Protein AF-A0A9D9M8F9-F1 (afdb_monomer_lite)

Radius of gyration: 22.2 Å; chains: 1; bounding box: 36×21×70 Å

Secondary structure (DSSP, 8-state):
---------HHHHHHHHHHHHHHHHHHHHHHHHHHHTPPTTSS--PPPTTT-GGGS--

pLDDT: mean 80.87, std 14.24, range [47.62, 97.75]

Structure (mmCIF, N/CA/C/O backbone):
data_AF-A0A9D9M8F9-F1
#
_entry.id   AF-A0A9D9M8F9-F1
#
loop_
_atom_site.group_PDB
_atom_site.id
_atom_site.type_symbol
_atom_site.label_atom_id
_atom_site.label_alt_id
_atom_site.label_comp_id
_atom_site.label_asym_id
_atom_site.label_entity_id
_atom_site.label_seq_id
_atom_site.pdbx_PDB_ins_code
_atom_site.Cartn_x
_atom_site.Cartn_y
_atom_site.Cartn_z
_atom_site.occupancy
_atom_site.B_iso_or_equiv
_atom_site.auth_seq_id
_atom_site.auth_comp_id
_atom_site.auth_asym_id
_atom_site.auth_atom_id
_atom_site.pdbx_PDB_model_num
ATOM 1 N N . MET A 1 1 ? 11.404 -18.372 -38.843 1.00 54.19 1 MET A N 1
ATOM 2 C CA . MET A 1 1 ? 11.111 -17.164 -38.043 1.00 54.19 1 MET A CA 1
ATOM 3 C C . MET A 1 1 ? 11.872 -17.278 -36.737 1.00 54.19 1 MET A C 1
ATOM 5 O O . MET A 1 1 ? 11.528 -18.118 -35.919 1.00 54.19 1 MET A O 1
ATOM 9 N N . THR A 1 2 ? 12.957 -16.529 -36.576 1.00 62.53 2 THR A N 1
ATOM 10 C CA . THR A 1 2 ? 13.701 -16.455 -35.314 1.00 62.53 2 THR A CA 1
ATOM 11 C C . THR A 1 2 ? 12.965 -15.500 -34.381 1.00 62.53 2 THR A C 1
ATOM 13 O O . THR A 1 2 ? 12.941 -14.298 -34.628 1.00 62.53 2 THR A O 1
ATOM 16 N N . HIS A 1 3 ? 12.316 -16.036 -33.348 1.00 64.25 3 HIS A N 1
ATOM 17 C CA . HIS A 1 3 ? 11.729 -15.227 -32.283 1.00 64.25 3 HIS A CA 1
ATOM 18 C C . HIS A 1 3 ? 12.867 -14.652 -31.438 1.00 64.25 3 HIS A C 1
ATOM 20 O O . HIS A 1 3 ? 13.592 -15.396 -30.778 1.00 64.25 3 HIS A O 1
ATOM 26 N N . THR A 1 4 ? 13.051 -13.336 -31.469 1.00 73.06 4 THR A N 1
ATOM 27 C CA . THR A 1 4 ? 13.978 -12.657 -30.564 1.00 73.06 4 THR A CA 1
ATOM 28 C C . THR A 1 4 ? 13.409 -12.744 -29.149 1.00 73.06 4 THR A C 1
ATOM 30 O O . THR A 1 4 ? 12.269 -12.340 -28.916 1.00 73.06 4 THR A O 1
ATOM 33 N N . ALA A 1 5 ? 14.176 -13.294 -28.207 1.00 76.31 5 ALA A N 1
ATOM 34 C CA . ALA A 1 5 ? 13.780 -13.318 -26.805 1.00 76.31 5 ALA A CA 1
ATOM 35 C C . ALA A 1 5 ? 13.716 -11.876 -26.284 1.00 76.31 5 ALA A C 1
ATOM 37 O O . ALA A 1 5 ? 14.685 -11.124 -26.389 1.00 76.31 5 ALA A O 1
ATOM 38 N N . TRP A 1 6 ? 12.562 -11.475 -25.757 1.00 78.88 6 TRP A N 1
ATOM 39 C CA . TRP A 1 6 ? 12.405 -10.160 -25.155 1.00 78.88 6 TRP A CA 1
ATOM 40 C C . TRP A 1 6 ? 13.182 -10.113 -23.835 1.00 78.88 6 TRP A C 1
ATOM 42 O O . TRP A 1 6 ? 12.869 -10.844 -22.898 1.00 78.88 6 TRP A O 1
ATOM 52 N N . THR A 1 7 ? 14.208 -9.265 -23.774 1.00 81.38 7 THR A N 1
ATOM 53 C CA . THR A 1 7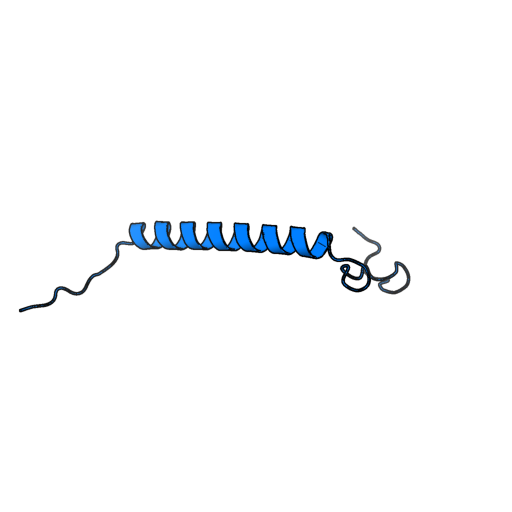 ? 15.015 -9.038 -22.571 1.00 81.38 7 THR A CA 1
ATOM 54 C C . THR A 1 7 ? 14.713 -7.646 -22.018 1.00 81.38 7 THR A C 1
ATOM 56 O O . THR A 1 7 ? 15.206 -6.655 -22.571 1.00 81.38 7 THR A O 1
ATOM 59 N N . PRO A 1 8 ? 13.888 -7.528 -20.965 1.00 78.81 8 PRO A N 1
ATOM 60 C CA . PRO A 1 8 ? 13.582 -6.236 -20.374 1.00 78.81 8 PRO A CA 1
ATOM 61 C C . PRO A 1 8 ? 14.840 -5.568 -19.820 1.00 78.81 8 PRO A C 1
AT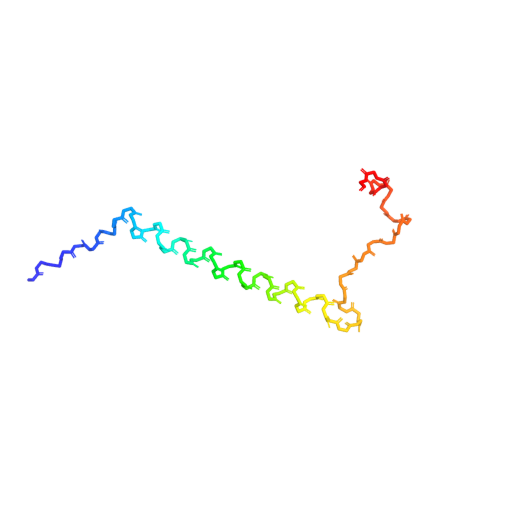OM 63 O O . PRO A 1 8 ? 15.670 -6.199 -19.167 1.00 78.81 8 PRO A O 1
ATOM 66 N N . SER A 1 9 ? 14.966 -4.263 -20.053 1.00 88.38 9 SER A N 1
ATOM 67 C CA . SER A 1 9 ? 16.050 -3.469 -19.479 1.00 88.38 9 SER A CA 1
ATOM 68 C C . SER A 1 9 ? 15.859 -3.284 -17.971 1.00 88.38 9 SER A C 1
ATOM 70 O O . SER A 1 9 ? 14.755 -3.421 -17.436 1.00 88.38 9 SER A O 1
ATOM 72 N N . LEU A 1 10 ? 16.926 -2.919 -17.259 1.00 87.12 10 LEU A N 1
ATOM 73 C CA . LEU A 1 10 ? 16.844 -2.611 -15.827 1.00 87.12 10 LEU A CA 1
ATOM 74 C C . LEU A 1 10 ? 15.840 -1.476 -15.537 1.00 87.12 10 LEU A C 1
ATOM 76 O O . LEU A 1 10 ? 15.104 -1.533 -14.557 1.00 87.12 10 LEU A O 1
ATOM 80 N N . GLY A 1 11 ? 15.746 -0.487 -16.435 1.00 89.75 11 GLY A N 1
ATOM 81 C CA . GLY A 1 11 ? 14.767 0.599 -16.338 1.00 89.75 11 GLY A CA 1
ATOM 82 C C . GLY A 1 11 ? 13.319 0.117 -16.450 1.00 89.75 11 GLY A C 1
ATOM 83 O O . GLY A 1 11 ? 12.462 0.592 -15.709 1.00 89.75 11 GLY A O 1
ATOM 84 N N . TRP A 1 12 ? 13.048 -0.877 -17.306 1.00 92.25 12 TRP A N 1
ATOM 85 C CA . TRP A 1 12 ? 11.722 -1.498 -17.388 1.00 92.25 12 TRP A CA 1
ATOM 86 C C . TRP A 1 12 ? 11.327 -2.137 -16.050 1.00 92.25 12 TRP A C 1
ATOM 88 O O . TRP A 1 12 ? 10.233 -1.888 -15.551 1.00 92.25 12 TRP A O 1
ATOM 98 N N . HIS A 1 13 ? 12.243 -2.880 -15.420 1.00 91.75 13 HIS A N 1
ATOM 99 C CA . HIS A 1 13 ? 11.992 -3.491 -14.113 1.00 91.75 13 HIS A CA 1
ATOM 100 C C . HIS A 1 13 ? 11.752 -2.443 -13.024 1.00 91.75 13 HIS A C 1
ATOM 102 O O . HIS A 1 13 ? 10.836 -2.606 -12.225 1.00 91.75 13 HIS A O 1
ATOM 108 N N . ALA A 1 14 ? 12.530 -1.356 -13.004 1.00 93.62 14 ALA A N 1
ATOM 109 C CA . ALA A 1 14 ? 12.354 -0.281 -12.028 1.00 93.62 14 ALA A CA 1
ATOM 110 C C . ALA A 1 14 ? 10.963 0.365 -12.128 1.00 93.62 14 ALA A C 1
ATOM 112 O O . ALA A 1 14 ? 10.314 0.590 -11.108 1.00 93.62 14 ALA A O 1
ATOM 113 N N . ILE A 1 15 ? 10.475 0.603 -13.350 1.00 94.31 15 ILE A N 1
ATOM 114 C CA . ILE A 1 15 ? 9.131 1.147 -13.585 1.00 94.31 15 ILE A CA 1
ATOM 115 C C . ILE A 1 15 ? 8.065 0.158 -13.109 1.00 94.31 15 ILE A C 1
ATOM 117 O O . ILE A 1 15 ? 7.161 0.540 -12.370 1.00 94.31 15 ILE A O 1
ATOM 121 N N . VAL A 1 16 ? 8.179 -1.116 -13.489 1.00 95.69 16 VAL A N 1
ATOM 122 C CA . VAL A 1 16 ? 7.200 -2.146 -13.113 1.00 95.69 16 VAL A CA 1
ATOM 123 C C . VAL A 1 16 ? 7.145 -2.337 -11.601 1.00 95.69 16 VAL A C 1
ATOM 125 O O . VAL A 1 16 ? 6.056 -2.354 -11.029 1.00 95.69 16 VAL A O 1
ATOM 128 N N . LEU A 1 17 ? 8.298 -2.423 -10.938 1.00 96.00 17 LEU A N 1
ATOM 129 C CA . LEU A 1 17 ? 8.376 -2.543 -9.483 1.00 96.00 17 LEU A CA 1
ATOM 130 C C . LEU A 1 17 ? 7.863 -1.282 -8.781 1.00 96.00 17 LEU A C 1
ATOM 132 O O . LEU A 1 17 ? 7.175 -1.393 -7.771 1.00 96.00 17 LEU A O 1
ATOM 136 N N . GLY A 1 18 ? 8.137 -0.096 -9.330 1.00 96.88 18 GLY A N 1
ATOM 137 C CA . GLY A 1 18 ? 7.605 1.164 -8.815 1.00 96.88 18 GLY A CA 1
ATOM 138 C C . 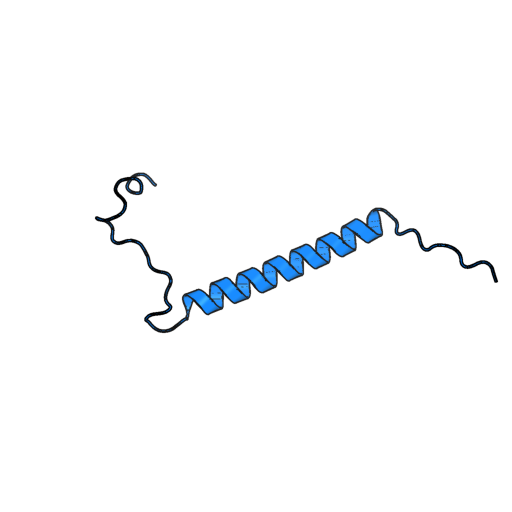GLY A 1 18 ? 6.078 1.230 -8.890 1.00 96.88 18 GLY A C 1
ATOM 139 O O . GLY A 1 18 ? 5.427 1.571 -7.903 1.00 96.88 18 GLY A O 1
ATOM 140 N N . ILE A 1 19 ? 5.495 0.839 -10.027 1.00 97.56 19 ILE A N 1
ATOM 141 C CA . ILE A 1 19 ? 4.036 0.759 -10.198 1.00 97.56 19 ILE A CA 1
ATOM 142 C C . ILE A 1 19 ? 3.447 -0.272 -9.234 1.00 97.56 19 ILE A C 1
ATOM 144 O O . ILE A 1 19 ? 2.468 0.021 -8.549 1.00 97.56 19 ILE A O 1
ATOM 148 N N . LEU A 1 20 ? 4.055 -1.456 -9.142 1.00 97.31 20 LEU A N 1
ATOM 149 C CA . LEU A 1 20 ? 3.603 -2.509 -8.237 1.00 97.31 20 LEU A CA 1
ATOM 150 C C . LEU A 1 20 ? 3.606 -2.029 -6.780 1.00 97.31 20 LEU A C 1
ATOM 152 O O . LEU A 1 20 ? 2.622 -2.221 -6.069 1.00 97.31 20 LEU A O 1
ATOM 156 N N . LEU A 1 21 ? 4.673 -1.351 -6.354 1.00 97.19 21 LEU A N 1
ATOM 157 C CA . LEU A 1 21 ? 4.776 -0.772 -5.018 1.00 97.19 21 LEU A CA 1
ATOM 158 C C . LEU A 1 21 ? 3.671 0.261 -4.759 1.00 97.19 21 LEU A C 1
ATOM 160 O O . LEU A 1 21 ? 3.028 0.215 -3.711 1.00 97.19 21 LEU A O 1
ATOM 164 N N . ALA A 1 22 ? 3.422 1.163 -5.712 1.00 97.38 22 ALA A N 1
ATOM 165 C CA . ALA A 1 22 ? 2.375 2.174 -5.593 1.00 97.38 22 ALA A CA 1
ATOM 166 C C . ALA A 1 22 ? 0.977 1.544 -5.464 1.00 97.38 22 ALA A C 1
ATOM 168 O O . ALA A 1 22 ? 0.187 1.961 -4.615 1.00 97.38 22 ALA A O 1
ATOM 169 N N . VAL A 1 23 ? 0.690 0.503 -6.251 1.00 97.75 23 VAL A N 1
ATOM 170 C CA . VAL A 1 23 ? -0.574 -0.247 -6.170 1.00 97.75 23 VAL A CA 1
ATOM 171 C C . VAL A 1 23 ? -0.708 -0.946 -4.817 1.00 97.75 23 VAL A C 1
ATOM 173 O O . VAL A 1 23 ? -1.754 -0.835 -4.179 1.00 97.75 23 VAL A O 1
ATOM 176 N N . CYS A 1 24 ? 0.345 -1.612 -4.337 1.00 97.62 24 CYS A N 1
ATOM 177 C CA . CYS A 1 24 ? 0.340 -2.261 -3.026 1.00 97.62 24 CYS A CA 1
ATOM 178 C C . CYS A 1 24 ? 0.085 -1.262 -1.888 1.00 97.62 24 CYS A C 1
ATOM 180 O O . CYS A 1 24 ? -0.736 -1.536 -1.013 1.00 97.62 24 CYS A O 1
ATOM 182 N N . LEU A 1 25 ? 0.733 -0.093 -1.915 1.00 97.19 25 LEU A N 1
ATOM 183 C CA . LEU A 1 25 ? 0.519 0.974 -0.930 1.00 97.19 25 LEU A CA 1
ATOM 184 C C . LEU A 1 25 ? -0.914 1.511 -0.965 1.00 97.19 25 LEU A C 1
ATOM 186 O O . LEU A 1 25 ? -1.525 1.698 0.087 1.00 97.19 25 LEU A O 1
ATOM 190 N N . ALA A 1 26 ? -1.468 1.724 -2.160 1.00 97.12 26 ALA A N 1
ATOM 191 C CA . ALA A 1 26 ? -2.842 2.185 -2.315 1.00 97.12 26 ALA A CA 1
ATOM 192 C C . ALA A 1 26 ? -3.846 1.163 -1.758 1.00 97.12 26 ALA A C 1
ATOM 194 O O . ALA A 1 26 ? -4.722 1.523 -0.971 1.00 97.12 26 ALA A O 1
ATOM 195 N N . LEU A 1 27 ? -3.689 -0.118 -2.107 1.00 97.19 27 LEU A N 1
ATOM 196 C CA . LEU A 1 27 ? -4.536 -1.200 -1.598 1.00 97.19 27 LEU A CA 1
ATOM 197 C C . LEU A 1 27 ? -4.422 -1.344 -0.078 1.00 97.19 27 LEU A C 1
ATOM 199 O O . LEU A 1 27 ? -5.440 -1.463 0.602 1.00 97.19 27 LEU A O 1
ATOM 203 N N . PHE A 1 28 ? -3.205 -1.279 0.462 1.00 95.38 28 PHE A N 1
ATOM 204 C CA . PHE A 1 28 ? -2.974 -1.303 1.902 1.00 95.38 28 PHE A CA 1
ATOM 205 C C . PHE A 1 28 ? -3.680 -0.139 2.606 1.00 95.38 28 PHE A C 1
ATOM 207 O O . PHE A 1 28 ? -4.405 -0.362 3.572 1.00 95.38 28 PHE A O 1
ATOM 214 N N . GLY A 1 29 ? -3.559 1.085 2.084 1.00 94.44 29 GLY A N 1
ATOM 215 C CA . GLY A 1 29 ? -4.254 2.254 2.627 1.00 94.44 29 GLY A CA 1
ATOM 216 C C . GLY A 1 29 ? -5.778 2.101 2.621 1.00 94.44 29 GLY A C 1
ATOM 217 O O . GLY A 1 29 ? -6.431 2.410 3.619 1.00 94.44 29 GLY A O 1
ATOM 218 N N . ILE A 1 30 ? -6.347 1.564 1.535 1.00 95.00 30 ILE A N 1
ATOM 219 C CA . ILE A 1 30 ? -7.787 1.273 1.434 1.00 95.00 30 ILE A CA 1
ATOM 220 C C . ILE A 1 30 ? -8.211 0.241 2.486 1.00 95.00 30 ILE A C 1
ATOM 222 O O . ILE A 1 30 ? -9.241 0.422 3.135 1.00 95.00 30 ILE A O 1
ATOM 226 N N . LEU A 1 31 ? -7.420 -0.816 2.685 1.00 92.00 31 LEU A N 1
ATOM 227 C CA . LEU A 1 31 ? -7.683 -1.838 3.701 1.00 92.00 31 LEU A CA 1
ATOM 228 C C . LEU A 1 31 ? -7.585 -1.275 5.123 1.00 92.00 31 LEU A C 1
ATOM 230 O O . LEU A 1 31 ? -8.455 -1.542 5.949 1.00 92.00 31 LEU A O 1
ATOM 234 N N . CYS A 1 32 ? -6.575 -0.460 5.425 1.00 88.88 32 CYS A N 1
ATOM 235 C CA . CYS A 1 32 ? -6.468 0.210 6.723 1.00 88.88 32 CYS A CA 1
ATOM 236 C C . CYS A 1 32 ? -7.669 1.127 6.981 1.00 88.88 32 CYS A C 1
ATOM 238 O O . CYS A 1 32 ? -8.247 1.120 8.067 1.00 88.88 32 CYS A O 1
ATOM 240 N N . TYR A 1 33 ? -8.085 1.888 5.970 1.00 89.19 33 TYR A N 1
ATOM 241 C CA . TYR A 1 33 ? -9.249 2.759 6.077 1.00 89.19 33 TYR A CA 1
ATOM 242 C C . TYR A 1 33 ? -10.552 1.977 6.281 1.00 89.19 33 TYR A C 1
ATOM 244 O O . TYR A 1 33 ? -11.379 2.364 7.109 1.00 89.19 33 TYR A O 1
ATOM 252 N N . SER A 1 34 ? -10.747 0.881 5.545 1.00 88.56 34 SER A N 1
ATOM 253 C CA . SER A 1 34 ? -11.957 0.067 5.666 1.00 88.56 34 SER A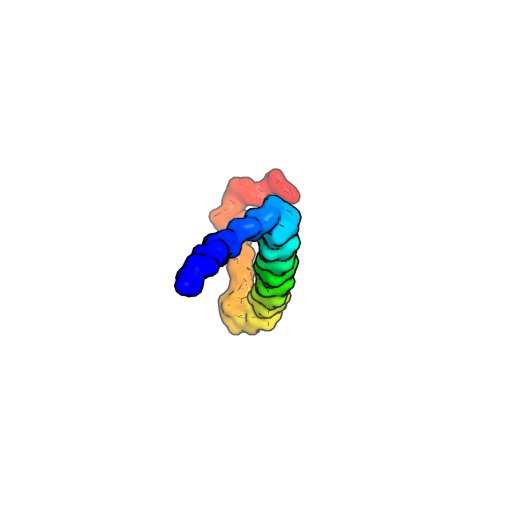 CA 1
ATOM 254 C C . SER A 1 34 ? -12.017 -0.644 7.016 1.00 88.56 34 SER A C 1
ATOM 256 O O . SER A 1 34 ? -13.054 -0.600 7.674 1.00 88.56 34 SER A O 1
ATOM 258 N N . THR A 1 35 ? -10.900 -1.214 7.473 1.00 85.62 35 THR A N 1
ATOM 259 C CA . THR A 1 35 ? -10.803 -1.899 8.772 1.00 85.62 35 THR A CA 1
ATOM 260 C C . THR A 1 35 ? -11.023 -0.961 9.955 1.00 85.62 35 THR A C 1
ATOM 262 O O . THR A 1 35 ? -11.702 -1.342 10.906 1.00 85.62 35 THR A O 1
ATOM 265 N N . ALA A 1 36 ? -10.567 0.291 9.872 1.00 81.81 36 ALA A N 1
ATOM 266 C CA . ALA A 1 36 ? -10.858 1.312 10.882 1.00 81.81 36 ALA A CA 1
ATOM 267 C C . ALA A 1 36 ? -12.357 1.671 10.979 1.00 81.81 36 ALA A C 1
ATOM 269 O O . ALA A 1 36 ? -12.819 2.147 12.017 1.00 81.81 36 ALA A O 1
ATOM 270 N N . ARG A 1 37 ? -13.129 1.455 9.906 1.00 83.75 37 ARG A N 1
ATOM 271 C CA . ARG A 1 37 ? -14.561 1.791 9.823 1.00 83.75 37 ARG A CA 1
ATOM 272 C C . ARG A 1 3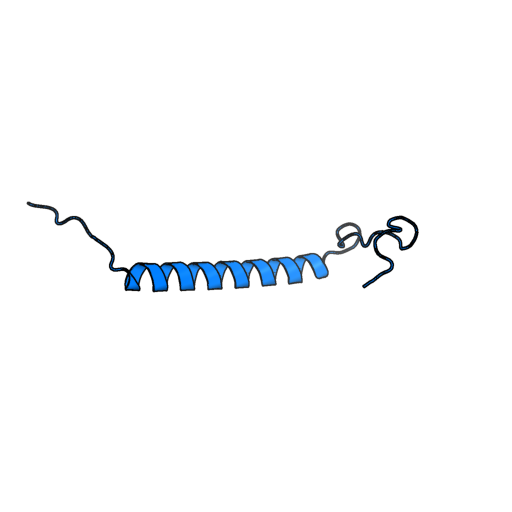7 ? -15.497 0.599 9.996 1.00 83.75 37 ARG A C 1
ATOM 274 O O . ARG A 1 37 ? -16.708 0.761 9.851 1.00 83.75 37 ARG A O 1
ATOM 281 N N . LEU A 1 38 ? -14.970 -0.585 10.297 1.00 83.25 38 LEU A N 1
ATOM 282 C CA . LEU A 1 38 ? -15.804 -1.758 10.528 1.00 83.25 38 LEU A CA 1
ATOM 283 C C . LEU A 1 38 ? -16.697 -1.549 11.762 1.00 83.25 38 LEU A C 1
ATOM 285 O O . LEU A 1 38 ? -16.233 -1.020 12.767 1.00 83.25 38 LEU A O 1
ATOM 289 N N . PRO A 1 39 ? -17.974 -1.952 11.739 1.00 81.62 39 PRO A N 1
ATOM 290 C CA . PRO A 1 39 ? -18.799 -1.921 12.941 1.00 81.62 39 PRO A CA 1
ATOM 291 C C . PRO A 1 39 ? -18.264 -2.915 13.985 1.00 81.62 39 PRO A C 1
ATOM 293 O O . PRO A 1 39 ? -17.647 -3.929 13.645 1.00 81.62 39 PRO A O 1
ATOM 296 N N . ALA A 1 40 ? -18.525 -2.654 15.269 1.00 80.62 40 ALA A N 1
ATOM 297 C CA . ALA A 1 40 ? -18.293 -3.651 16.315 1.00 80.62 40 A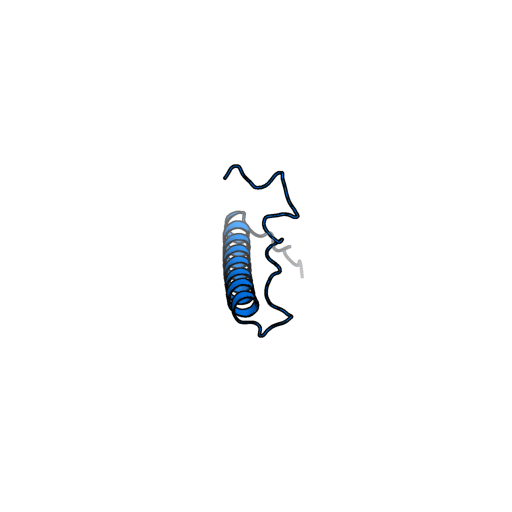LA A CA 1
ATOM 298 C C . ALA A 1 40 ? -19.043 -4.958 15.959 1.00 80.62 40 ALA A C 1
ATOM 300 O O . ALA A 1 40 ? -20.174 -4.876 15.472 1.00 80.62 40 ALA A O 1
ATOM 301 N N . PRO A 1 41 ? -18.452 -6.155 16.156 1.00 80.12 41 PRO A N 1
ATOM 302 C CA . PRO A 1 41 ? -17.229 -6.465 16.911 1.00 80.12 41 PRO A CA 1
ATOM 303 C C . PRO A 1 41 ? -15.943 -6.550 16.065 1.00 80.12 41 PRO A C 1
ATOM 305 O O . PRO A 1 41 ? -14.913 -6.977 16.572 1.00 80.12 41 PRO A O 1
ATOM 308 N N . TYR A 1 42 ? -15.976 -6.181 14.783 1.00 77.88 42 TYR A N 1
ATOM 309 C CA . TYR A 1 42 ? -14.843 -6.365 13.861 1.00 77.88 42 TYR A CA 1
ATOM 310 C C . TYR A 1 42 ? -13.810 -5.230 13.911 1.00 77.88 42 TYR A C 1
ATOM 312 O O . TYR A 1 42 ? -12.901 -5.175 13.085 1.00 77.88 42 TYR A O 1
ATOM 320 N N . GLN A 1 43 ? -13.965 -4.309 14.862 1.00 77.31 43 GLN A N 1
ATOM 321 C CA . GLN A 1 43 ? -12.973 -3.281 15.147 1.00 77.31 43 GLN A CA 1
ATOM 322 C C . GLN A 1 43 ? -11.658 -3.946 15.597 1.00 77.31 43 GLN A C 1
ATOM 324 O O . GLN A 1 43 ? -11.698 -4.968 16.289 1.00 77.31 43 GLN A O 1
ATOM 329 N N . PRO A 1 44 ? -10.491 -3.385 15.238 1.00 71.81 44 PRO A N 1
ATOM 330 C CA . PRO A 1 44 ? -9.214 -3.853 15.759 1.00 71.81 44 PRO A CA 1
ATOM 331 C C . PRO A 1 44 ? -9.247 -3.889 17.292 1.00 71.81 44 PRO A C 1
ATOM 333 O O . PRO A 1 44 ? -9.477 -2.867 17.939 1.00 71.81 44 PRO A O 1
ATOM 336 N N . HIS A 1 45 ? -9.033 -5.067 17.882 1.00 71.06 45 HIS A N 1
ATOM 337 C CA . HIS A 1 45 ? -8.949 -5.189 19.332 1.00 71.06 45 HIS A CA 1
ATOM 338 C C . HIS A 1 45 ? -7.682 -4.488 19.822 1.00 71.06 45 HIS A C 1
ATOM 340 O O . HIS A 1 45 ? -6.572 -4.979 19.621 1.00 71.06 45 HIS A O 1
ATOM 346 N N . VAL A 1 46 ? -7.853 -3.351 20.492 1.00 69.94 46 VAL A N 1
ATOM 347 C CA . VAL A 1 46 ? -6.804 -2.792 21.344 1.00 69.94 46 VAL A CA 1
ATOM 348 C C . VAL A 1 46 ? -6.759 -3.663 22.603 1.00 69.94 46 VAL A C 1
ATOM 350 O O . VAL A 1 46 ? -7.794 -3.803 23.261 1.00 69.94 46 VAL A O 1
ATOM 353 N N . PRO A 1 47 ? -5.614 -4.286 22.940 1.00 66.12 47 PRO A N 1
ATOM 354 C CA . PRO A 1 47 ? -5.486 -5.029 24.186 1.00 66.12 47 PRO A CA 1
ATOM 355 C C . PRO A 1 47 ? -5.845 -4.112 25.354 1.00 66.12 47 PRO A C 1
ATOM 357 O O . PRO A 1 47 ? -5.411 -2.960 25.399 1.00 66.12 47 PRO A O 1
ATOM 360 N N . ALA A 1 48 ? -6.649 -4.601 26.298 1.00 65.69 48 ALA A N 1
ATOM 361 C CA . ALA A 1 48 ? -6.958 -3.828 27.492 1.00 65.69 48 ALA A CA 1
ATOM 362 C C . ALA A 1 48 ? -5.644 -3.464 28.200 1.00 65.69 48 ALA A C 1
ATOM 364 O O . ALA A 1 48 ? -4.767 -4.321 28.330 1.00 65.69 48 ALA A O 1
ATOM 365 N N . ALA A 1 49 ? -5.518 -2.224 28.680 1.00 63.31 49 ALA A N 1
ATOM 366 C CA . ALA A 1 49 ? -4.282 -1.704 29.274 1.00 63.31 49 ALA A CA 1
ATOM 367 C C . ALA A 1 49 ? -3.710 -2.592 30.404 1.00 63.31 49 ALA A C 1
ATOM 369 O O . ALA A 1 49 ? -2.507 -2.614 30.611 1.00 63.31 49 ALA A O 1
ATOM 370 N N . GLY A 1 50 ? -4.546 -3.395 31.079 1.00 61.59 50 GLY A N 1
ATOM 371 C CA . GLY A 1 50 ? -4.117 -4.355 32.107 1.00 61.59 50 GLY A CA 1
ATOM 372 C C . GLY A 1 50 ? -3.678 -5.742 31.609 1.00 61.59 50 GLY A C 1
ATOM 373 O O . GLY A 1 50 ? -3.305 -6.577 32.425 1.00 61.59 50 GLY A O 1
ATOM 374 N N . THR A 1 51 ? -3.744 -6.030 30.305 1.00 63.19 51 THR A N 1
ATOM 375 C CA . THR A 1 51 ? -3.446 -7.366 29.735 1.00 63.19 51 THR A CA 1
ATOM 376 C C . THR A 1 51 ? -2.100 -7.456 29.013 1.00 63.19 51 THR A C 1
ATOM 378 O O . THR A 1 51 ? -1.651 -8.556 28.700 1.00 63.19 51 THR A O 1
ATOM 381 N N . THR A 1 52 ? -1.417 -6.326 28.797 1.00 62.44 52 THR A N 1
ATOM 382 C CA . THR A 1 52 ? -0.090 -6.270 28.158 1.00 62.44 52 THR A CA 1
ATOM 383 C C . THR A 1 52 ? 0.876 -5.398 28.973 1.00 62.44 52 THR A C 1
ATOM 385 O O . THR A 1 52 ? 1.144 -4.260 28.582 1.00 62.44 52 THR A O 1
ATOM 388 N N . PRO A 1 53 ? 1.429 -5.906 30.092 1.00 61.03 53 PRO A N 1
ATOM 389 C CA . PRO A 1 53 ? 2.319 -5.138 30.976 1.00 61.03 53 PRO A CA 1
ATOM 390 C C . PRO A 1 53 ? 3.635 -4.685 30.315 1.00 61.03 53 PRO A C 1
ATOM 392 O O . PRO A 1 53 ? 4.345 -3.841 30.847 1.00 61.03 53 PRO A O 1
ATOM 395 N N . TRP A 1 54 ? 3.987 -5.223 29.143 1.00 68.94 54 TRP A N 1
ATOM 396 C CA . TRP A 1 54 ? 5.170 -4.808 28.378 1.00 68.94 54 TRP A CA 1
ATOM 397 C C . TRP A 1 54 ? 4.940 -3.577 27.485 1.00 68.94 54 TRP A C 1
ATOM 399 O O . TRP A 1 54 ? 5.893 -3.094 26.882 1.00 68.94 54 TRP A O 1
ATOM 409 N N . ASN A 1 55 ? 3.704 -3.072 27.382 1.00 60.16 55 ASN A N 1
ATOM 410 C CA . ASN A 1 55 ? 3.337 -1.986 26.465 1.00 60.16 55 ASN A CA 1
ATOM 411 C C . ASN A 1 55 ? 3.261 -0.600 27.144 1.00 60.16 55 ASN A C 1
ATOM 413 O O . ASN A 1 55 ? 2.829 0.364 26.524 1.00 60.16 55 ASN A O 1
ATOM 417 N N . GLU A 1 56 ? 3.684 -0.482 28.409 1.00 57.59 56 GLU A N 1
ATOM 418 C CA . GLU A 1 56 ? 3.612 0.756 29.212 1.00 57.59 56 GLU A CA 1
ATOM 419 C C . GLU A 1 56 ? 4.745 1.771 28.930 1.00 57.59 56 GLU A C 1
ATOM 421 O O . GLU A 1 56 ? 4.892 2.752 29.658 1.00 57.59 56 GLU A O 1
ATOM 426 N N . LYS A 1 57 ? 5.592 1.540 27.916 1.00 53.12 57 LYS A N 1
ATOM 427 C CA . LYS A 1 57 ? 6.801 2.350 27.655 1.00 53.12 57 LYS A CA 1
ATOM 428 C C . LYS A 1 57 ? 6.992 2.766 26.192 1.00 53.12 57 LYS A C 1
ATOM 430 O O . LYS A 1 57 ? 8.100 2.655 25.666 1.00 53.12 57 LYS A O 1
ATOM 435 N N . LEU A 1 58 ? 5.936 3.260 25.558 1.00 47.62 58 LEU A N 1
ATOM 436 C CA . LEU A 1 58 ? 6.020 4.100 24.352 1.00 47.62 58 LEU A CA 1
ATOM 437 C C . LEU A 1 58 ? 5.094 5.317 24.516 1.00 47.62 58 LEU A C 1
ATOM 439 O O . LEU A 1 58 ? 4.731 5.926 23.488 1.00 47.62 58 LEU A O 1
#

Foldseek 3Di:
DDDDDDDDDPVNVVVVVVVVVVVVVVVVVVVVVVQCPDDPPSHPDDPDPVPCPPPPPD

Sequence (58 aa):
MTHTAWTPSLGWHAIVLGILLAVCLALFGILCYSTARLPAPYQPHVPAAGTTPWNEKL